Protein AF-A0A091KG68-F1 (afdb_monomer_lite)

Organism: NCBI:txid187382

Sequence (73 aa):
DTIAERSALREHVYPKLREFCRENYGLEFQVIDLYWGVEADEWDSPELQKMRMKLLEDCLKSSAGPCFVVGIK

Radius of gyration: 14.41 Å; chains: 1; bounding box: 33×25×32 Å

pLDDT: mean 88.13, std 9.36, range [41.38, 97.75]

Structure (mmCIF, N/CA/C/O backbone):
data_AF-A0A091KG68-F1
#
_entry.id   AF-A0A091KG68-F1
#
loop_
_atom_site.group_PDB
_atom_site.id
_atom_site.type_symbol
_atom_site.label_atom_id
_atom_site.label_alt_id
_atom_site.label_comp_id
_atom_site.label_asym_id
_atom_site.label_entity_id
_atom_site.label_seq_id
_atom_site.pdbx_PDB_ins_code
_atom_site.Cartn_x
_atom_site.Cartn_y
_atom_site.Cartn_z
_atom_site.occupancy
_atom_site.B_iso_or_equiv
_atom_site.auth_seq_id
_atom_site.auth_comp_id
_atom_site.auth_asym_id
_atom_site.auth_atom_id
_atom_site.pdbx_PDB_model_num
ATOM 1 N N . ASP A 1 1 ? 4.130 -14.722 -9.815 1.00 61.28 1 A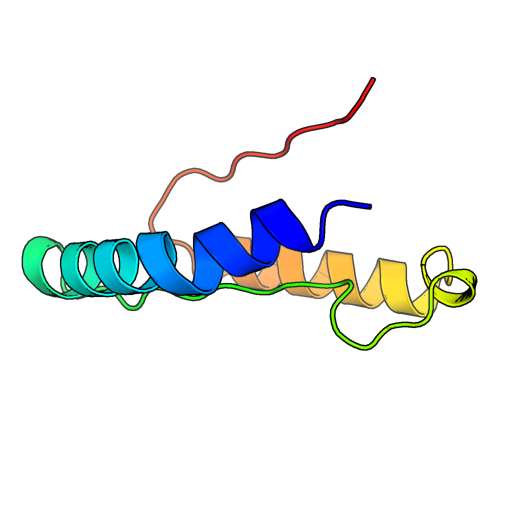SP A N 1
ATOM 2 C CA . ASP A 1 1 ? 2.856 -14.081 -10.171 1.00 61.28 1 ASP A CA 1
ATOM 3 C C . ASP A 1 1 ? 1.974 -14.084 -8.926 1.00 61.28 1 ASP A C 1
ATOM 5 O O . ASP A 1 1 ? 1.668 -15.157 -8.430 1.00 61.28 1 ASP A O 1
ATOM 9 N N . THR A 1 2 ? 1.679 -12.908 -8.367 1.00 80.50 2 THR A N 1
ATOM 10 C CA . THR A 1 2 ? 0.826 -12.715 -7.172 1.00 80.50 2 THR A CA 1
ATOM 11 C C . THR A 1 2 ? -0.471 -11.980 -7.526 1.00 80.50 2 THR A C 1
ATOM 13 O O . THR A 1 2 ? -1.127 -11.387 -6.668 1.00 80.50 2 THR A O 1
ATOM 16 N N . ILE A 1 3 ? -0.839 -11.942 -8.814 1.00 83.44 3 ILE A N 1
ATOM 17 C CA . ILE A 1 3 ? -1.987 -11.168 -9.301 1.00 83.44 3 ILE A CA 1
ATOM 18 C C . ILE A 1 3 ? -3.284 -11.654 -8.646 1.00 83.44 3 ILE A C 1
ATOM 20 O O . ILE A 1 3 ? -4.049 -10.833 -8.147 1.00 83.44 3 ILE A O 1
ATOM 24 N N . ALA A 1 4 ? -3.501 -12.970 -8.571 1.00 89.19 4 ALA A N 1
ATOM 25 C CA . ALA A 1 4 ? -4.705 -13.542 -7.964 1.00 89.19 4 ALA A CA 1
ATOM 26 C C . ALA A 1 4 ? -4.859 -13.160 -6.480 1.00 89.19 4 ALA A C 1
ATOM 28 O O . ALA A 1 4 ? -5.938 -12.754 -6.050 1.00 89.19 4 ALA A O 1
ATOM 29 N N . GLU A 1 5 ? -3.770 -13.228 -5.710 1.00 89.50 5 GLU A N 1
ATOM 30 C CA . GLU A 1 5 ? -3.746 -12.856 -4.290 1.00 89.50 5 GLU A CA 1
ATOM 31 C C . GLU A 1 5 ? -4.047 -11.365 -4.108 1.00 89.50 5 GLU A C 1
ATOM 33 O O . GLU A 1 5 ? -4.892 -10.991 -3.293 1.00 89.50 5 GLU A O 1
ATOM 38 N N . ARG A 1 6 ? -3.415 -10.502 -4.915 1.00 87.56 6 ARG A N 1
ATOM 39 C CA . ARG A 1 6 ? -3.665 -9.053 -4.892 1.00 87.56 6 ARG A CA 1
ATOM 40 C C . ARG A 1 6 ? -5.109 -8.711 -5.252 1.00 87.56 6 ARG A C 1
ATOM 42 O O . ARG A 1 6 ? -5.708 -7.868 -4.583 1.00 87.56 6 ARG A O 1
ATOM 49 N N . SER A 1 7 ? -5.684 -9.360 -6.263 1.00 90.38 7 SER A N 1
ATOM 50 C CA . SER A 1 7 ? -7.088 -9.161 -6.641 1.00 90.38 7 SER A CA 1
ATOM 51 C C . SER A 1 7 ? -8.033 -9.580 -5.516 1.00 90.38 7 SER A C 1
ATOM 53 O O . SER A 1 7 ? -8.885 -8.789 -5.115 1.00 90.38 7 SER A O 1
ATOM 55 N N . ALA A 1 8 ? -7.816 -10.752 -4.913 1.00 94.44 8 ALA A N 1
ATOM 56 C CA . ALA A 1 8 ? -8.623 -11.223 -3.789 1.00 94.44 8 ALA A CA 1
ATOM 57 C C . ALA A 1 8 ? -8.559 -10.271 -2.578 1.00 94.44 8 ALA A C 1
ATOM 59 O O . ALA A 1 8 ? -9.582 -9.984 -1.950 1.00 94.44 8 ALA A O 1
ATOM 60 N N . LEU A 1 9 ? -7.376 -9.724 -2.267 1.00 93.19 9 LEU A N 1
ATOM 61 C CA . LEU A 1 9 ? -7.220 -8.715 -1.216 1.00 93.19 9 LEU A CA 1
ATOM 62 C C . LEU A 1 9 ? -8.017 -7.441 -1.528 1.00 93.19 9 LEU A C 1
ATOM 64 O O . LEU A 1 9 ? -8.731 -6.936 -0.657 1.00 93.19 9 LEU A O 1
ATOM 68 N N . ARG A 1 10 ? -7.932 -6.939 -2.766 1.00 92.12 10 ARG A N 1
ATOM 69 C CA . ARG A 1 10 ? -8.652 -5.732 -3.202 1.00 92.12 10 ARG A CA 1
ATOM 70 C C . ARG A 1 10 ? -10.164 -5.904 -3.154 1.00 92.12 10 ARG A C 1
ATOM 72 O O . ARG A 1 10 ? -10.849 -4.987 -2.709 1.00 92.12 10 ARG A O 1
ATOM 79 N N . GLU A 1 11 ? -10.668 -7.053 -3.585 1.00 96.12 11 GLU A N 1
ATOM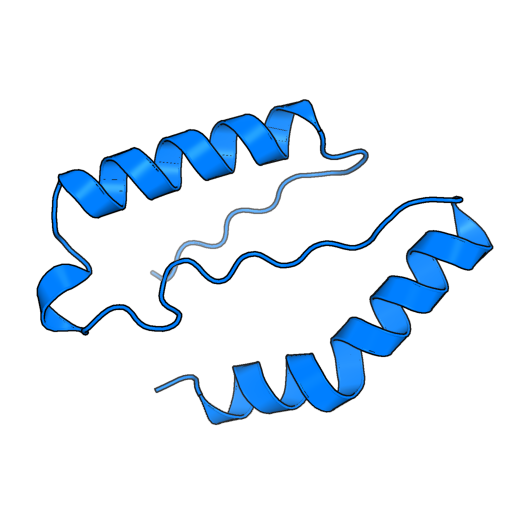 80 C CA . GLU A 1 11 ? -12.105 -7.315 -3.677 1.00 96.12 11 GLU A CA 1
ATOM 81 C C . GLU A 1 11 ? -12.735 -7.636 -2.319 1.00 96.12 11 GLU A C 1
ATOM 83 O O . GLU A 1 11 ? -13.856 -7.211 -2.041 1.00 96.12 11 GLU A O 1
ATOM 88 N N . HIS A 1 12 ? -12.028 -8.364 -1.449 1.00 96.56 12 HIS A N 1
ATOM 89 C CA . HIS A 1 12 ? -12.651 -8.953 -0.260 1.00 96.56 12 HIS A CA 1
ATOM 90 C C . HIS A 1 12 ? -12.102 -8.454 1.077 1.00 96.56 12 HIS A C 1
ATOM 92 O O . HIS A 1 12 ? -12.809 -8.545 2.086 1.00 96.56 12 HIS A O 1
ATOM 98 N N . VAL A 1 13 ? -10.864 -7.949 1.119 1.00 96.44 13 VAL A N 1
ATOM 99 C CA . VAL A 1 13 ? -10.175 -7.599 2.375 1.00 96.44 13 VAL A CA 1
ATOM 100 C C . VAL A 1 13 ? -10.084 -6.089 2.571 1.00 96.44 13 VAL A C 1
ATOM 102 O O . VAL A 1 13 ? -10.481 -5.586 3.622 1.00 96.44 13 VAL A O 1
ATOM 105 N N . TYR A 1 14 ? -9.624 -5.339 1.568 1.00 95.50 14 TYR A N 1
ATOM 106 C CA . TYR A 1 14 ? -9.438 -3.887 1.680 1.00 95.50 14 TYR A CA 1
ATOM 107 C C . TYR A 1 14 ? -10.719 -3.111 2.025 1.00 95.50 14 TYR A C 1
ATOM 109 O O . TYR A 1 14 ? -10.620 -2.180 2.827 1.00 95.50 14 TYR A O 1
ATOM 117 N N . PRO A 1 15 ? -11.916 -3.458 1.505 1.00 97.12 15 PRO A N 1
ATOM 118 C CA . PRO A 1 15 ? -13.151 -2.784 1.905 1.00 97.12 15 PRO A CA 1
ATOM 119 C C . PRO A 1 15 ? -13.441 -2.937 3.402 1.00 97.12 15 PRO A C 1
ATOM 121 O O . PRO A 1 15 ? -13.771 -1.955 4.063 1.00 97.12 15 PRO A O 1
ATOM 124 N N . LYS A 1 16 ? -13.224 -4.140 3.947 1.00 97.75 16 LYS A N 1
ATOM 125 C CA . LYS A 1 16 ? -13.448 -4.447 5.367 1.00 97.75 16 LYS A CA 1
ATOM 126 C C . LYS A 1 16 ? -12.453 -3.721 6.267 1.00 97.75 16 LYS A C 1
ATOM 128 O O . LYS A 1 16 ? -12.844 -3.173 7.289 1.00 97.75 16 LYS A O 1
ATOM 133 N N . LEU A 1 17 ? -11.176 -3.669 5.876 1.00 95.25 17 LEU A N 1
ATOM 134 C CA . LEU A 1 17 ? -10.163 -2.899 6.609 1.00 95.25 17 LEU A CA 1
ATOM 135 C C . LEU A 1 17 ? -10.487 -1.404 6.608 1.00 95.25 17 LEU A C 1
ATOM 137 O O . LEU A 1 17 ? -10.374 -0.749 7.639 1.00 95.25 17 LEU A O 1
ATOM 141 N N . ARG A 1 18 ? -10.945 -0.870 5.472 1.00 96.19 18 ARG A N 1
ATOM 142 C CA . ARG A 1 18 ? -11.347 0.535 5.355 1.00 96.19 18 ARG A CA 1
ATOM 143 C C . ARG A 1 18 ? -12.521 0.876 6.264 1.00 96.19 18 ARG A C 1
ATOM 145 O O . ARG A 1 18 ? -12.488 1.909 6.924 1.00 96.19 18 ARG A O 1
ATOM 152 N N . GLU A 1 19 ? -13.535 0.019 6.296 1.00 97.62 19 GLU A N 1
ATOM 153 C CA . GLU A 1 19 ? -14.677 0.149 7.199 1.00 97.62 19 GLU A CA 1
ATOM 154 C C . GLU A 1 19 ? -14.234 0.080 8.664 1.00 97.62 19 GLU A C 1
ATOM 156 O O . GLU A 1 19 ? -14.497 1.007 9.426 1.00 97.62 19 GLU A O 1
ATOM 161 N N . PHE A 1 20 ? -13.443 -0.933 9.023 1.00 96.25 20 PHE A N 1
ATOM 162 C CA . PHE A 1 20 ? -12.919 -1.118 10.373 1.00 96.25 20 PHE A CA 1
ATOM 163 C C . PHE A 1 20 ? -12.100 0.085 10.869 1.00 96.25 20 PHE A C 1
ATOM 165 O O . PHE A 1 20 ? -12.359 0.586 11.964 1.00 96.25 20 PHE A O 1
ATOM 172 N N . CYS A 1 21 ? -11.142 0.579 10.074 1.00 93.88 21 CYS A N 1
ATOM 173 C CA . CYS A 1 21 ? -10.322 1.743 10.422 1.00 93.88 21 CYS A CA 1
ATOM 174 C C . CYS A 1 21 ? -11.171 3.003 10.624 1.00 93.88 21 CYS A C 1
ATOM 176 O O . CYS A 1 21 ? -10.963 3.744 11.588 1.00 93.88 21 CYS A O 1
ATOM 178 N N . ARG A 1 22 ? -12.154 3.220 9.743 1.00 95.94 22 ARG A N 1
ATOM 179 C CA . ARG A 1 22 ? -13.043 4.380 9.807 1.00 95.94 22 ARG A CA 1
ATOM 180 C C . ARG A 1 22 ? -13.944 4.329 11.037 1.00 95.94 22 ARG A C 1
ATOM 182 O O . ARG A 1 22 ? -14.049 5.322 11.745 1.00 95.94 22 ARG A O 1
ATOM 189 N N . GLU A 1 23 ? -14.583 3.194 11.294 1.00 97.62 23 GLU A N 1
ATOM 190 C CA . GLU A 1 23 ? -15.615 3.074 12.332 1.00 97.62 23 GLU A CA 1
ATOM 191 C C . GLU A 1 23 ? -15.042 2.982 13.741 1.00 97.62 23 GLU A C 1
ATOM 193 O O . GLU A 1 23 ? -15.605 3.557 14.667 1.00 97.62 23 GLU A O 1
ATOM 198 N N . ASN A 1 24 ? -13.909 2.298 13.910 1.00 95.75 24 ASN A N 1
ATOM 199 C CA . ASN A 1 24 ? -13.343 2.056 15.237 1.00 95.75 24 ASN A CA 1
ATOM 200 C C . ASN A 1 24 ? -12.323 3.121 15.653 1.00 95.75 24 ASN A C 1
ATOM 202 O O . ASN A 1 24 ? -12.115 3.330 16.846 1.00 95.75 24 ASN A O 1
ATOM 206 N N . TYR A 1 25 ? -11.681 3.787 14.687 1.00 92.81 25 TYR A N 1
ATOM 207 C CA . TYR A 1 25 ? -10.563 4.694 14.963 1.00 92.81 25 TYR A CA 1
ATOM 208 C C . TYR A 1 25 ? -10.677 6.056 14.269 1.00 92.81 25 TYR A C 1
ATOM 210 O O . TYR A 1 25 ? -9.840 6.920 14.516 1.00 92.81 25 TYR A O 1
ATOM 218 N N . GLY A 1 26 ? -11.676 6.273 13.402 1.00 94.44 26 GLY A N 1
ATOM 219 C CA . GLY A 1 26 ? -11.786 7.511 12.622 1.00 94.44 26 GLY A CA 1
ATOM 220 C C . GLY A 1 26 ? -10.638 7.706 11.625 1.00 94.44 26 GLY A C 1
ATOM 221 O O . GLY A 1 26 ? -10.349 8.838 11.244 1.00 94.44 26 GLY A O 1
ATOM 222 N N . LEU A 1 27 ? -9.964 6.622 11.228 1.00 92.50 27 LEU A N 1
ATOM 223 C CA . LEU A 1 27 ? -8.791 6.653 10.355 1.00 92.50 27 LEU A CA 1
ATOM 224 C C . LEU A 1 27 ? -9.142 6.279 8.915 1.00 92.50 27 LEU A C 1
ATOM 226 O O . LEU A 1 27 ? -10.018 5.452 8.655 1.00 92.50 27 LEU A O 1
ATOM 230 N N . GLU A 1 28 ? -8.389 6.840 7.972 1.00 92.44 28 GLU A N 1
ATOM 231 C CA . GLU A 1 28 ? -8.426 6.418 6.577 1.00 92.44 28 GLU A CA 1
ATOM 232 C C . GLU A 1 28 ? -7.473 5.237 6.344 1.00 92.44 28 GLU A C 1
ATOM 234 O O . GLU A 1 28 ? -6.312 5.262 6.745 1.00 92.44 28 GLU A O 1
ATOM 239 N N . PHE A 1 29 ? -7.960 4.204 5.655 1.00 92.50 29 PHE A N 1
ATOM 240 C CA . PHE A 1 29 ? -7.133 3.092 5.194 1.00 92.50 29 PHE A CA 1
ATOM 241 C C . PHE A 1 29 ? -6.635 3.341 3.766 1.00 92.50 29 PHE A C 1
ATOM 243 O O . PHE A 1 29 ? -7.437 3.453 2.831 1.00 92.50 29 PHE A O 1
ATOM 250 N N . GLN A 1 30 ? -5.316 3.359 3.582 1.00 90.50 30 GLN A N 1
ATOM 251 C CA . GLN A 1 30 ? -4.672 3.558 2.285 1.00 90.50 30 GLN A CA 1
ATOM 252 C C . GLN A 1 30 ? -3.779 2.366 1.930 1.00 90.50 30 GLN A C 1
ATOM 254 O O . GLN A 1 30 ? -3.106 1.798 2.786 1.00 90.50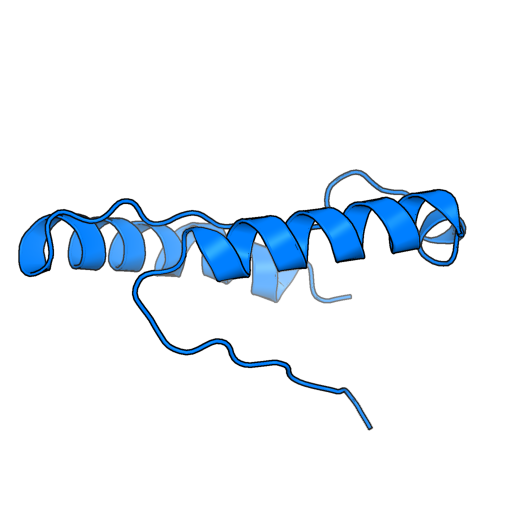 30 GLN A O 1
ATOM 259 N N . VAL A 1 31 ? -3.789 1.988 0.649 1.00 89.88 31 VAL A N 1
ATOM 260 C CA . VAL A 1 31 ? -2.938 0.930 0.089 1.00 89.88 31 VAL A CA 1
ATOM 261 C C . VAL A 1 31 ? -2.174 1.509 -1.086 1.00 89.88 31 VAL A C 1
ATOM 263 O O . VAL A 1 31 ? -2.773 2.132 -1.962 1.00 89.88 31 VAL A O 1
ATOM 266 N N . ILE A 1 32 ? -0.868 1.265 -1.111 1.00 88.00 32 ILE A N 1
ATOM 267 C CA . ILE A 1 32 ? 0.033 1.691 -2.178 1.00 88.00 32 ILE A CA 1
ATOM 268 C C . ILE A 1 32 ? 0.688 0.431 -2.751 1.00 88.00 32 ILE A C 1
ATOM 270 O O . ILE A 1 32 ? 1.420 -0.260 -2.046 1.00 88.00 32 ILE A O 1
ATOM 274 N N . ASP A 1 33 ? 0.412 0.122 -4.021 1.00 85.88 33 ASP A N 1
ATOM 275 C CA . ASP A 1 33 ? 1.092 -0.943 -4.768 1.00 85.88 33 ASP A CA 1
ATOM 276 C C . ASP A 1 33 ? 2.131 -0.309 -5.702 1.00 85.88 33 ASP A C 1
ATOM 278 O O . ASP A 1 33 ? 1.788 0.315 -6.704 1.00 85.88 33 ASP A O 1
ATOM 282 N N . LEU A 1 34 ? 3.410 -0.465 -5.353 1.00 84.19 34 LEU A N 1
ATOM 283 C CA . LEU A 1 34 ? 4.554 0.137 -6.053 1.00 84.19 34 LEU A CA 1
ATOM 284 C C . LEU A 1 34 ? 4.945 -0.604 -7.344 1.00 84.19 34 LEU A C 1
ATOM 286 O O . LEU A 1 34 ? 5.915 -0.220 -7.997 1.00 84.19 34 LEU A O 1
ATOM 290 N N . TYR A 1 35 ? 4.247 -1.691 -7.674 1.00 81.88 35 TYR A N 1
ATOM 291 C CA . TYR A 1 35 ? 4.435 -2.464 -8.903 1.00 81.88 35 TYR A CA 1
ATOM 292 C C . TYR A 1 35 ? 3.235 -2.331 -9.845 1.00 81.88 35 TYR A C 1
ATOM 294 O O . TYR A 1 35 ? 3.250 -2.870 -10.950 1.00 81.88 35 TYR A O 1
ATOM 302 N N . TRP A 1 36 ? 2.164 -1.658 -9.417 1.00 84.50 36 TRP A N 1
ATOM 303 C CA . TRP A 1 36 ? 0.969 -1.507 -10.232 1.00 84.50 36 TRP A CA 1
ATOM 304 C C . TRP A 1 36 ? 1.244 -0.621 -11.450 1.00 84.50 36 TRP A C 1
ATOM 306 O O . TRP A 1 36 ? 1.579 0.552 -11.304 1.00 84.50 36 TRP A O 1
ATOM 316 N N . GLY A 1 37 ? 1.059 -1.180 -12.649 1.00 84.38 37 GLY A N 1
ATOM 317 C CA . GLY A 1 37 ? 1.280 -0.463 -13.908 1.00 84.38 37 GLY A CA 1
ATOM 318 C C . GLY A 1 37 ? 2.751 -0.194 -14.235 1.00 84.38 37 GLY A C 1
ATOM 319 O O . GLY A 1 37 ? 3.015 0.646 -15.085 1.00 84.38 37 GLY A O 1
ATOM 320 N N . VAL A 1 38 ? 3.682 -0.872 -13.554 1.00 87.00 38 VAL A N 1
ATOM 321 C CA . VAL A 1 38 ? 5.115 -0.825 -13.857 1.00 87.00 38 VAL A CA 1
ATOM 322 C C . VAL A 1 38 ? 5.509 -2.122 -14.545 1.00 87.00 38 VAL A C 1
ATOM 324 O O . VAL A 1 38 ? 5.274 -3.208 -13.999 1.00 87.00 38 VAL A O 1
ATOM 327 N N . GLU A 1 39 ? 6.127 -2.004 -15.716 1.00 88.44 39 GLU A N 1
ATOM 328 C CA . GLU A 1 39 ? 6.617 -3.154 -16.465 1.00 88.44 39 GLU A CA 1
ATOM 329 C C . GLU A 1 39 ? 7.727 -3.877 -15.686 1.00 88.44 39 GLU A C 1
ATOM 331 O O . GLU A 1 39 ? 8.478 -3.281 -14.909 1.00 88.44 39 GLU A O 1
ATOM 336 N N . ALA A 1 40 ? 7.784 -5.203 -15.823 1.00 87.06 40 ALA A N 1
ATOM 337 C CA . ALA A 1 40 ? 8.640 -6.041 -14.980 1.00 87.06 40 ALA A CA 1
ATOM 338 C C . ALA A 1 40 ? 10.142 -5.779 -15.168 1.00 87.06 40 ALA A C 1
ATOM 340 O O . ALA A 1 40 ? 10.927 -5.993 -14.247 1.00 87.06 40 ALA A O 1
ATOM 341 N N . ASP A 1 41 ? 10.534 -5.299 -16.344 1.00 91.06 41 ASP A N 1
ATOM 342 C CA . ASP A 1 41 ? 11.896 -4.888 -16.676 1.00 91.06 41 ASP A CA 1
ATOM 343 C C . ASP A 1 41 ? 12.326 -3.591 -15.970 1.00 91.06 41 ASP A C 1
ATOM 345 O O . ASP A 1 41 ? 13.517 -3.382 -15.748 1.00 91.06 41 ASP A O 1
ATOM 349 N N . GLU A 1 42 ? 11.381 -2.753 -15.538 1.00 89.19 42 GLU A N 1
ATOM 350 C CA . GLU A 1 42 ? 11.666 -1.504 -14.823 1.00 89.19 42 GLU A CA 1
ATOM 351 C C . GL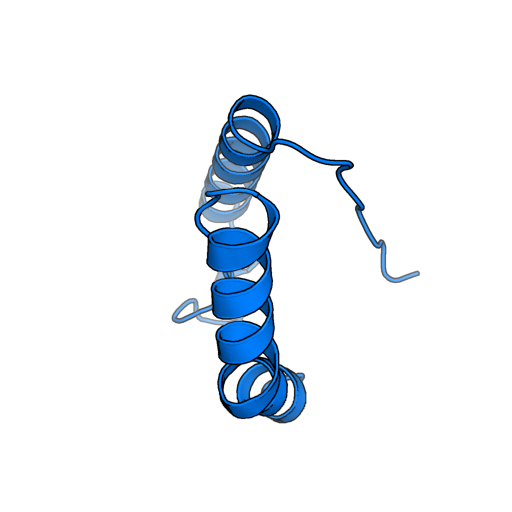U A 1 42 ? 11.763 -1.671 -13.297 1.00 89.19 42 GLU A C 1
ATOM 353 O O . GLU A 1 42 ? 12.118 -0.723 -12.585 1.00 89.19 42 GLU A O 1
ATOM 358 N N . TRP A 1 43 ? 11.471 -2.863 -12.761 1.00 88.69 43 TRP A N 1
ATOM 359 C CA . TRP A 1 43 ? 11.382 -3.107 -11.314 1.00 88.69 43 TRP A CA 1
ATOM 360 C C . TRP A 1 43 ? 12.678 -2.837 -10.543 1.00 88.69 43 TRP A C 1
ATOM 362 O O . TRP A 1 43 ? 12.614 -2.465 -9.363 1.00 88.69 43 TRP A O 1
ATOM 372 N N . ASP A 1 44 ? 13.820 -2.981 -11.215 1.00 88.56 44 ASP A N 1
ATOM 373 C CA . ASP A 1 44 ? 15.159 -2.780 -10.658 1.00 88.56 44 ASP A CA 1
ATOM 374 C C . ASP A 1 44 ? 15.758 -1.405 -11.003 1.00 88.56 44 ASP A C 1
ATOM 376 O O . ASP A 1 44 ? 16.907 -1.123 -10.656 1.00 88.56 44 ASP A O 1
ATOM 380 N N . SER A 1 45 ? 14.990 -0.519 -11.652 1.00 92.75 45 SER A N 1
ATOM 381 C CA . SER A 1 45 ? 15.477 0.816 -12.014 1.00 92.75 45 SER A CA 1
ATOM 382 C C . SER A 1 45 ? 15.822 1.654 -10.767 1.00 92.75 45 SER A C 1
ATOM 384 O O . SER A 1 45 ? 15.040 1.703 -9.804 1.00 92.75 45 SER A O 1
ATOM 386 N N . PRO A 1 46 ? 16.975 2.353 -10.748 1.00 93.62 46 PRO A N 1
ATOM 387 C CA . PRO A 1 46 ? 17.353 3.234 -9.640 1.00 93.62 46 PRO A CA 1
ATOM 388 C C . PRO A 1 46 ? 16.295 4.299 -9.318 1.00 93.62 46 PRO A C 1
ATOM 390 O O . PRO A 1 46 ? 16.090 4.657 -8.155 1.00 93.62 46 PRO A O 1
ATOM 393 N N . GLU A 1 47 ? 15.601 4.796 -10.339 1.00 91.25 47 GLU A N 1
ATOM 394 C CA . GLU A 1 47 ? 14.544 5.798 -10.238 1.00 91.25 47 GLU A CA 1
ATOM 395 C C . GLU A 1 47 ? 13.345 5.258 -9.455 1.00 91.25 47 GLU A C 1
ATOM 397 O O . GLU A 1 47 ? 12.863 5.915 -8.524 1.00 91.25 47 GLU A O 1
ATOM 402 N N . LEU A 1 48 ? 12.901 4.039 -9.777 1.00 90.56 48 LEU A N 1
ATOM 403 C CA . LEU A 1 48 ? 11.811 3.381 -9.070 1.00 90.56 48 LEU A CA 1
ATOM 404 C C . LEU A 1 48 ? 12.207 3.054 -7.631 1.00 90.56 48 LEU A C 1
ATOM 406 O O . LEU A 1 48 ? 11.427 3.307 -6.715 1.00 90.56 48 LEU A O 1
ATOM 410 N N . GLN A 1 49 ? 13.434 2.584 -7.393 1.00 90.94 49 GLN A N 1
ATOM 411 C CA . GLN A 1 49 ? 13.935 2.345 -6.034 1.00 90.94 49 GLN A CA 1
ATOM 412 C C . GLN A 1 49 ? 13.934 3.628 -5.191 1.00 90.94 49 GLN A C 1
ATOM 414 O O . GLN A 1 49 ? 13.463 3.633 -4.051 1.00 90.94 49 GLN A O 1
ATOM 419 N N . LYS A 1 50 ? 14.368 4.757 -5.764 1.00 93.25 50 LYS A N 1
ATOM 420 C CA . LYS A 1 50 ? 14.324 6.062 -5.091 1.00 93.25 50 LYS A CA 1
ATOM 421 C C . LYS A 1 50 ? 12.892 6.503 -4.776 1.00 93.25 50 LYS A C 1
ATOM 423 O O . LYS A 1 50 ? 12.636 7.004 -3.681 1.00 93.25 50 LYS A O 1
ATOM 428 N N . MET A 1 51 ? 11.957 6.311 -5.709 1.00 91.88 51 MET A N 1
ATOM 429 C CA . MET A 1 51 ? 10.538 6.606 -5.492 1.00 91.88 51 MET A CA 1
ATOM 430 C C . MET A 1 51 ? 9.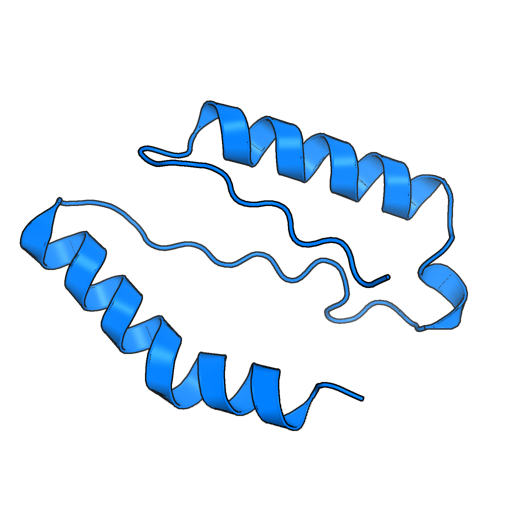958 5.761 -4.351 1.00 91.88 51 MET A C 1
ATOM 432 O O . MET A 1 51 ? 9.304 6.304 -3.460 1.00 91.88 51 MET A O 1
ATOM 436 N N . ARG A 1 52 ? 10.233 4.450 -4.346 1.00 91.12 52 ARG A N 1
ATOM 437 C CA . ARG A 1 52 ? 9.780 3.513 -3.307 1.00 91.12 52 ARG A CA 1
ATOM 438 C C . ARG A 1 52 ? 10.268 3.930 -1.929 1.00 91.12 52 ARG A C 1
ATOM 440 O O . ARG A 1 52 ? 9.476 3.957 -0.989 1.00 91.12 52 ARG A O 1
ATOM 447 N N . MET A 1 53 ? 11.542 4.310 -1.822 1.00 91.75 53 MET A N 1
ATOM 448 C CA . MET A 1 53 ? 12.095 4.730 -0.540 1.00 91.75 53 MET A CA 1
ATOM 449 C C . MET A 1 53 ? 11.451 6.005 -0.010 1.00 91.75 53 MET A C 1
ATOM 451 O O . MET A 1 53 ? 11.073 6.056 1.158 1.00 91.75 53 MET A O 1
ATOM 455 N N . LYS A 1 54 ? 11.239 6.997 -0.879 1.00 93.19 54 LYS A N 1
ATOM 456 C CA . LYS A 1 54 ? 10.533 8.224 -0.502 1.00 93.19 54 LYS A CA 1
ATOM 457 C C . LYS A 1 54 ? 9.103 7.937 -0.023 1.00 93.19 54 LYS A C 1
ATOM 459 O O . LYS A 1 54 ? 8.678 8.476 0.993 1.00 93.19 54 LYS A O 1
ATOM 464 N N . LEU A 1 55 ? 8.372 7.067 -0.722 1.00 91.12 55 LEU A N 1
ATOM 465 C CA . LEU A 1 55 ? 7.010 6.689 -0.332 1.00 91.12 55 LEU A CA 1
ATOM 466 C C . LEU A 1 55 ? 6.977 5.954 1.010 1.00 91.12 55 LEU A C 1
ATOM 468 O O . LEU A 1 55 ? 6.096 6.227 1.823 1.00 91.12 55 LEU A O 1
ATOM 472 N N . LEU A 1 56 ? 7.943 5.069 1.273 1.00 90.12 56 LEU A N 1
ATOM 473 C CA . LEU A 1 56 ? 8.063 4.410 2.571 1.00 90.12 56 LEU A CA 1
ATOM 474 C C . LEU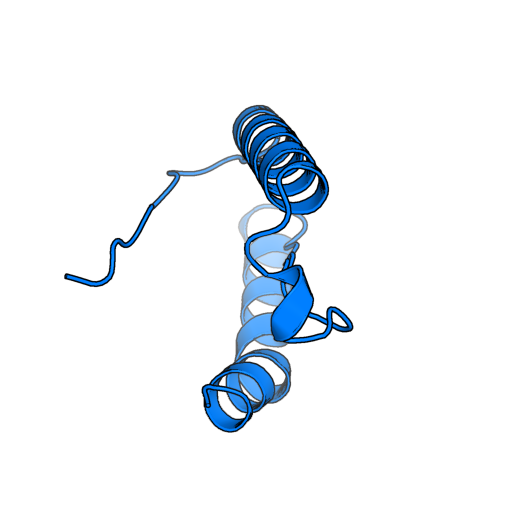 A 1 56 ? 8.286 5.432 3.694 1.00 90.12 56 LEU A C 1
ATOM 476 O O . LEU A 1 56 ? 7.612 5.363 4.720 1.00 90.12 56 LEU A O 1
ATOM 480 N N . GLU A 1 57 ? 9.183 6.400 3.498 1.00 91.75 57 GLU A N 1
ATOM 481 C CA . GLU A 1 57 ? 9.415 7.480 4.465 1.00 91.75 57 GLU A CA 1
ATOM 482 C C . GLU A 1 57 ? 8.150 8.305 4.731 1.00 91.75 57 GLU A C 1
ATOM 484 O O . GLU A 1 57 ? 7.860 8.642 5.879 1.00 91.75 57 GLU A O 1
ATOM 489 N N . ASP A 1 58 ? 7.377 8.622 3.694 1.00 91.25 58 ASP A N 1
ATOM 490 C CA . ASP A 1 58 ? 6.140 9.393 3.833 1.00 91.25 58 ASP A CA 1
ATOM 491 C C . ASP A 1 58 ? 5.031 8.583 4.535 1.00 91.25 58 ASP A C 1
ATOM 493 O O . ASP A 1 58 ? 4.292 9.127 5.365 1.00 91.25 58 ASP A O 1
ATOM 497 N N . CYS A 1 59 ? 4.975 7.265 4.312 1.00 89.56 59 CYS A N 1
ATOM 498 C CA . CYS A 1 59 ? 4.101 6.361 5.066 1.00 89.56 59 CYS A CA 1
ATOM 499 C C . CYS A 1 59 ? 4.505 6.294 6.543 1.00 89.56 59 CYS A C 1
ATOM 501 O O . CYS A 1 59 ? 3.647 6.339 7.419 1.00 89.56 59 CYS A O 1
ATOM 503 N N . LEU A 1 60 ? 5.804 6.236 6.846 1.00 89.25 60 LEU A N 1
ATOM 504 C CA . LEU A 1 60 ? 6.300 6.196 8.225 1.00 89.25 60 LEU A CA 1
ATOM 505 C C . LEU A 1 60 ? 5.972 7.473 9.011 1.00 89.25 60 LEU A C 1
ATOM 507 O O . LEU A 1 60 ? 5.747 7.397 10.215 1.00 89.25 60 LEU A O 1
ATOM 511 N N . LYS A 1 61 ? 5.919 8.634 8.348 1.00 90.94 61 LYS A N 1
ATOM 512 C CA . LYS A 1 61 ? 5.551 9.913 8.986 1.00 90.94 61 LYS A CA 1
ATOM 513 C C . LYS A 1 61 ? 4.057 10.025 9.293 1.00 90.94 61 LYS A C 1
ATOM 515 O O . LYS A 1 61 ? 3.690 10.740 10.219 1.00 90.94 61 LYS A O 1
ATOM 520 N N . SER A 1 62 ? 3.211 9.390 8.484 1.00 87.00 62 SER A N 1
ATOM 521 C CA . SER A 1 62 ? 1.749 9.537 8.546 1.00 87.00 62 SER A CA 1
ATOM 522 C C . SER A 1 62 ? 1.027 8.341 9.176 1.00 87.00 62 SER A C 1
ATOM 524 O O . SER A 1 62 ? -0.114 8.482 9.612 1.00 87.00 62 SER A O 1
ATOM 526 N N . SER A 1 63 ? 1.674 7.175 9.257 1.00 86.31 63 SER A N 1
ATOM 527 C CA . SER A 1 63 ? 1.097 5.966 9.847 1.00 86.31 63 SER A CA 1
ATOM 528 C C . SER A 1 63 ? 0.858 6.126 11.349 1.00 86.31 63 SER A C 1
ATOM 530 O O . SER A 1 63 ? 1.750 6.508 12.105 1.00 86.31 63 SER A O 1
ATOM 532 N N . ALA A 1 64 ? -0.340 5.748 11.796 1.00 83.88 64 ALA A N 1
ATOM 533 C CA . ALA A 1 64 ? -0.715 5.713 13.210 1.00 83.88 64 ALA A CA 1
ATOM 534 C C . ALA A 1 64 ? -0.298 4.411 13.931 1.00 83.88 64 ALA A C 1
ATOM 536 O O . ALA A 1 64 ? -0.570 4.257 15.121 1.00 83.88 64 ALA A O 1
ATOM 537 N N . GLY A 1 65 ? 0.313 3.452 13.225 1.00 78.81 65 GLY A N 1
ATOM 538 C CA . GLY A 1 65 ? 0.560 2.100 13.729 1.00 78.81 65 GLY A CA 1
ATOM 539 C C . GLY A 1 65 ? 1.929 1.519 13.358 1.00 78.81 65 GLY A C 1
ATOM 540 O O . GLY A 1 65 ? 2.717 2.162 12.658 1.00 78.81 65 GLY A O 1
ATOM 541 N N . PRO A 1 66 ? 2.225 0.295 13.834 1.00 79.50 66 PRO A N 1
ATOM 542 C CA . PRO A 1 66 ? 3.502 -0.370 13.595 1.00 79.50 66 PRO A CA 1
ATOM 543 C C . PRO A 1 66 ? 3.772 -0.585 12.099 1.00 79.50 66 PRO A C 1
ATOM 545 O O . PRO A 1 66 ? 2.870 -0.914 11.330 1.00 79.50 66 PRO A O 1
ATOM 548 N N . CYS A 1 67 ? 5.038 -0.433 11.705 1.00 82.06 67 CYS A N 1
ATOM 549 C CA . CYS A 1 67 ? 5.513 -0.736 10.358 1.00 82.06 67 CYS A CA 1
ATOM 550 C C . CYS A 1 67 ? 6.131 -2.138 10.325 1.00 82.06 67 CYS A C 1
ATOM 552 O O . CYS A 1 67 ? 7.038 -2.438 11.104 1.00 82.06 67 CYS A O 1
ATOM 554 N N . PHE A 1 68 ? 5.654 -2.984 9.411 1.00 80.25 68 PHE A N 1
ATOM 555 C CA . PHE A 1 68 ? 6.174 -4.333 9.199 1.00 80.25 68 PHE A CA 1
ATOM 556 C C . PHE A 1 68 ? 6.826 -4.423 7.822 1.00 80.25 68 PHE A C 1
ATOM 558 O O . PHE A 1 68 ? 6.202 -4.105 6.812 1.00 80.25 68 PHE A O 1
ATOM 565 N N . VAL A 1 69 ? 8.069 -4.897 7.785 1.00 77.19 69 VAL A N 1
ATOM 566 C CA . VAL A 1 69 ? 8.804 -5.165 6.545 1.00 77.19 69 VAL A CA 1
ATOM 567 C C . VAL A 1 69 ? 9.058 -6.663 6.470 1.00 77.19 69 VAL A C 1
ATOM 569 O O . VAL A 1 69 ? 9.672 -7.236 7.370 1.00 77.19 69 VAL A O 1
ATOM 572 N N . VAL A 1 70 ? 8.574 -7.302 5.406 1.00 73.69 70 VAL A N 1
ATOM 573 C CA . VAL A 1 70 ? 8.797 -8.728 5.150 1.00 73.69 70 VAL A CA 1
ATOM 574 C C . VAL A 1 70 ? 9.834 -8.858 4.043 1.00 73.69 70 VAL A C 1
ATOM 576 O O . VAL A 1 70 ? 9.609 -8.410 2.922 1.00 73.69 70 VAL A O 1
ATOM 579 N N . GLY A 1 71 ? 10.977 -9.462 4.363 1.00 68.12 71 GLY A N 1
ATOM 580 C CA . GLY A 1 71 ? 11.951 -9.899 3.367 1.00 68.12 71 GLY A CA 1
ATOM 581 C C . GLY A 1 71 ? 11.632 -11.320 2.911 1.00 68.12 71 GLY A C 1
ATOM 582 O O . GLY A 1 71 ? 11.387 -12.189 3.749 1.00 68.12 71 GLY A O 1
ATOM 583 N N . ILE A 1 72 ? 11.644 -11.563 1.601 1.00 57.62 72 ILE A N 1
ATOM 584 C CA . ILE A 1 72 ? 11.658 -12.925 1.054 1.00 57.62 72 ILE A CA 1
ATOM 585 C C . ILE A 1 72 ? 13.117 -13.391 1.093 1.00 57.62 72 ILE A C 1
ATOM 587 O O . ILE A 1 72 ? 14.004 -12.654 0.663 1.00 57.62 72 ILE A O 1
ATOM 591 N N . LYS A 1 73 ? 13.357 -14.557 1.693 1.00 41.38 73 LYS A N 1
ATOM 592 C CA . LYS A 1 73 ? 14.688 -15.154 1.834 1.00 41.38 73 LYS A CA 1
ATOM 593 C C . LYS A 1 73 ? 15.002 -16.065 0.658 1.00 41.38 73 LYS A C 1
ATOM 595 O O . LYS A 1 73 ? 14.056 -16.747 0.204 1.00 41.38 73 LYS A O 1
#

Foldseek 3Di:
DCVVVVVCCVPPPQVVVQVCCCPVPVDGDDDDDLCVPPDPVCCPPPVSVVVVVVVVVVCVVPDPDDDDDDDDD

Secondary structure (DSSP, 8-state):
--HHHHHHIIIIIHHHHHHHHHHHH-PPP----TTTT--GGGTT-HHHHHHHHHHHHHHHHH-SS--------

InterPro domains:
  IPR052752 NACHT and WD repeat domain-containing protein [PTHR19871] (1-70)